Protein AF-A0A7S1ZS12-F1 (afdb_monomer_lite)

Organism: NCBI:txid49249

InterPro domains:
  IPR051276 Saccharopine dehydrogenase-like ox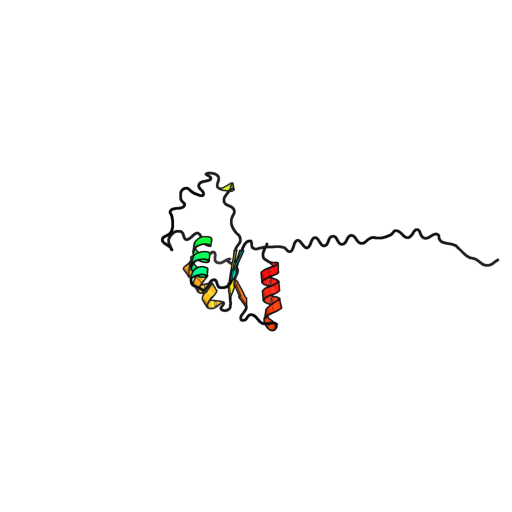idoreductase [PTHR12286] (23-123)

pLDDT: mean 75.05, std 21.0, range [37.19, 96.75]

Foldseek 3Di:
DDDDDDDPDPPPPCPDPPPCPPPLQQQFQEEAEPLLDPVNLVVLLVLQVVPPPDPDDDCVPVPPPVDPVPPPNGQYAYEEADPVSRVVSCVVSVHPPPHDYQHQNDDDPVSVVSVVVVVSNHD

Sequence (123 aa):
LKNTKNKHTRLKNMNSNNSNNNTQNREFDLIIWGATGFTGKLACAYLSNDRSKFYSYNLQNVCTSQNKKDRRTIKWAVAGRSKSKLSSLLSSVSAPSSTPIFVIPSIDDANKPLIDDMVSKTK

Secondary structure (DSSP, 8-state):
---------------------------BSEEEETTTSHHHHHHHHHHTT-TTSS----GGGTS--S-GGG-----EEEEES-HHHHHHHHHHTT--TT--EEE---SSTTTHHHHHHHHHTB-

Structure (mmCIF, N/CA/C/O backbone):
data_AF-A0A7S1ZS12-F1
#
_entry.id   AF-A0A7S1ZS12-F1
#
loop_
_atom_site.group_PDB
_atom_site.id
_atom_site.type_symbol
_atom_site.label_atom_id
_atom_site.label_alt_id
_atom_site.label_comp_id
_atom_site.label_asym_id
_atom_site.label_entity_id
_atom_site.label_seq_id
_atom_site.pdbx_PDB_ins_code
_atom_site.Cartn_x
_atom_site.Cartn_y
_atom_site.Cartn_z
_atom_site.occupancy
_atom_site.B_iso_or_equiv
_atom_site.auth_seq_id
_atom_site.auth_comp_id
_atom_site.auth_asym_id
_atom_site.auth_atom_id
_atom_site.pdbx_PDB_model_num
ATOM 1 N N . LEU A 1 1 ? -18.877 -79.089 -9.408 1.00 43.91 1 LEU A N 1
ATOM 2 C CA . LEU A 1 1 ? -19.539 -77.900 -8.829 1.00 43.91 1 LEU A CA 1
ATOM 3 C C . LEU A 1 1 ? -18.531 -76.756 -8.792 1.00 43.91 1 LEU A C 1
ATOM 5 O O . LEU A 1 1 ? -17.583 -76.827 -8.021 1.00 43.91 1 LEU A O 1
ATOM 9 N N . LYS A 1 2 ? -18.660 -75.769 -9.688 1.00 41.78 2 LYS A N 1
ATOM 10 C CA . LYS A 1 2 ? -17.768 -74.603 -9.751 1.00 41.78 2 LYS A CA 1
ATOM 11 C C . LYS A 1 2 ? -18.470 -73.379 -9.155 1.00 41.78 2 LYS A C 1
ATOM 13 O O . LYS A 1 2 ? -19.590 -73.044 -9.509 1.00 41.78 2 LYS A O 1
ATOM 18 N N . ASN A 1 3 ? -17.745 -72.795 -8.217 1.00 37.19 3 ASN A N 1
ATOM 19 C CA . ASN A 1 3 ? -17.878 -71.546 -7.482 1.00 37.19 3 ASN A CA 1
ATOM 20 C C . ASN A 1 3 ? -18.241 -70.321 -8.355 1.00 37.19 3 ASN A C 1
ATOM 22 O O . ASN A 1 3 ? -17.492 -70.032 -9.281 1.00 37.19 3 ASN A O 1
ATOM 26 N N . THR A 1 4 ? -19.269 -69.540 -7.992 1.00 47.47 4 THR A N 1
ATOM 27 C CA . THR A 1 4 ? -19.357 -68.098 -8.326 1.00 47.47 4 THR A CA 1
ATOM 28 C C . THR A 1 4 ? -20.159 -67.334 -7.267 1.00 47.47 4 THR A C 1
ATOM 30 O O . THR A 1 4 ? -21.382 -67.427 -7.185 1.00 47.47 4 THR A O 1
ATOM 33 N N . LYS A 1 5 ? -19.438 -66.561 -6.450 1.00 46.97 5 LYS A N 1
ATOM 34 C CA . LYS A 1 5 ? -19.953 -65.596 -5.471 1.00 46.97 5 LYS A CA 1
ATOM 35 C C . LYS A 1 5 ? -20.378 -64.316 -6.201 1.00 46.97 5 LYS A C 1
ATOM 37 O O . LYS A 1 5 ? -19.507 -63.538 -6.584 1.00 46.97 5 LYS A O 1
ATOM 42 N N . ASN A 1 6 ? -21.676 -64.052 -6.339 1.00 45.22 6 ASN A N 1
ATOM 43 C CA . ASN A 1 6 ? -22.157 -62.749 -6.806 1.00 45.22 6 ASN A CA 1
ATOM 44 C C . ASN A 1 6 ? -22.281 -61.785 -5.621 1.00 45.22 6 ASN A C 1
ATOM 46 O O . ASN A 1 6 ? -23.256 -61.776 -4.874 1.00 45.22 6 ASN A O 1
ATOM 50 N N . LYS A 1 7 ? -21.224 -60.987 -5.440 1.00 47.00 7 LYS A N 1
ATOM 51 C CA . LYS A 1 7 ? -21.189 -59.826 -4.550 1.00 47.00 7 LYS A CA 1
ATOM 52 C C . LYS A 1 7 ? -22.073 -58.733 -5.157 1.00 47.00 7 LYS A C 1
ATOM 54 O O . LYS A 1 7 ? -21.665 -58.078 -6.110 1.00 47.00 7 LYS A O 1
ATOM 59 N N . HIS A 1 8 ? -23.254 -58.501 -4.593 1.00 43.91 8 HIS A N 1
ATOM 60 C CA . HIS A 1 8 ? -24.017 -57.282 -4.863 1.00 43.91 8 HIS A CA 1
ATOM 61 C C . HIS A 1 8 ? -23.333 -56.100 -4.162 1.00 43.91 8 HIS A C 1
ATOM 63 O O . HIS A 1 8 ? -23.637 -55.746 -3.025 1.00 43.91 8 HIS A O 1
ATOM 69 N N . THR A 1 9 ? -22.349 -55.504 -4.832 1.00 49.41 9 THR A N 1
ATOM 70 C CA . THR A 1 9 ? -21.740 -54.236 -4.431 1.00 49.41 9 THR A CA 1
ATOM 71 C C . THR A 1 9 ? -22.731 -53.102 -4.668 1.00 49.41 9 THR A C 1
ATOM 73 O O . THR A 1 9 ? -22.950 -52.672 -5.798 1.00 49.41 9 THR A O 1
ATOM 76 N N . ARG A 1 10 ? -23.325 -52.602 -3.581 1.00 39.19 10 ARG A N 1
ATOM 77 C CA . ARG A 1 10 ? -24.020 -51.312 -3.533 1.00 39.19 10 ARG A CA 1
ATOM 78 C C . ARG A 1 10 ? -22.994 -50.219 -3.833 1.00 39.19 10 ARG A C 1
ATOM 80 O O . ARG A 1 10 ? -22.221 -49.847 -2.952 1.00 39.19 10 ARG A O 1
ATOM 87 N N . LEU A 1 11 ? -22.970 -49.733 -5.072 1.00 45.34 11 LEU A N 1
ATOM 88 C CA . LEU A 1 11 ? -22.228 -48.533 -5.451 1.00 45.34 11 LEU A CA 1
ATOM 89 C C . LEU A 1 11 ? -22.804 -47.365 -4.639 1.00 45.34 11 LEU A C 1
ATOM 91 O O . LEU A 1 11 ? -23.859 -46.819 -4.954 1.00 45.34 11 LEU A O 1
ATOM 95 N N . LYS A 1 12 ? -22.142 -47.023 -3.529 1.00 53.66 12 LYS A N 1
ATOM 96 C CA . LYS A 1 12 ? -22.333 -45.725 -2.887 1.00 53.66 12 LYS A CA 1
ATOM 97 C C . LYS A 1 12 ? -21.785 -44.703 -3.872 1.00 53.66 12 LYS A C 1
ATOM 99 O O . LYS A 1 12 ? -20.575 -44.620 -4.057 1.00 53.66 12 LYS A O 1
ATOM 104 N N . ASN A 1 13 ? -22.690 -43.970 -4.510 1.00 44.53 13 ASN A N 1
ATOM 105 C CA . ASN A 1 13 ? -22.374 -42.779 -5.278 1.00 44.53 13 ASN A CA 1
ATOM 106 C C . ASN A 1 13 ? -21.712 -41.778 -4.312 1.00 44.53 13 ASN A C 1
ATOM 108 O O . ASN A 1 13 ? -22.390 -41.062 -3.577 1.00 44.53 13 ASN A O 1
ATOM 112 N N . MET A 1 14 ? -20.380 -41.804 -4.234 1.00 46.19 14 MET A N 1
ATOM 113 C CA . MET A 1 14 ? -19.583 -40.772 -3.581 1.00 46.19 14 MET A CA 1
ATOM 114 C C . MET A 1 14 ? -19.574 -39.570 -4.519 1.00 46.19 14 MET A C 1
ATOM 116 O O . MET A 1 14 ? -18.625 -39.362 -5.271 1.00 46.19 14 MET A O 1
ATOM 120 N N . ASN A 1 15 ? -20.6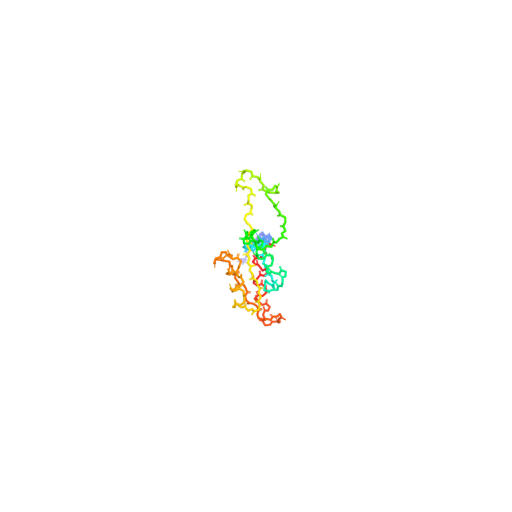57 -38.793 -4.505 1.00 50.19 15 ASN A N 1
ATOM 121 C CA . ASN A 1 15 ? -20.585 -37.448 -5.047 1.00 50.19 15 ASN A CA 1
ATOM 122 C C . ASN A 1 15 ? -19.675 -36.648 -4.120 1.00 50.19 15 ASN A C 1
ATOM 124 O O . ASN A 1 15 ? -19.990 -36.406 -2.956 1.00 50.19 15 ASN A O 1
ATOM 128 N N . SER A 1 16 ? -18.499 -36.355 -4.665 1.00 51.53 16 SER A N 1
ATOM 129 C CA . SER A 1 16 ? -17.413 -35.598 -4.073 1.00 51.53 16 SER A CA 1
ATOM 130 C C . SER A 1 16 ? -17.940 -34.332 -3.402 1.00 51.53 16 SER A C 1
ATOM 132 O O . SER A 1 16 ? -18.443 -33.423 -4.064 1.00 51.53 16 SER A O 1
ATOM 134 N N . ASN A 1 17 ? -17.801 -34.273 -2.077 1.00 46.12 17 ASN A N 1
ATOM 135 C CA . ASN A 1 17 ? -17.839 -33.026 -1.330 1.00 46.12 17 ASN A CA 1
ATOM 136 C C . ASN A 1 17 ? -16.617 -32.205 -1.747 1.00 46.12 17 ASN A C 1
ATOM 138 O O . ASN A 1 17 ? -15.609 -32.191 -1.048 1.00 46.12 17 ASN A O 1
ATOM 142 N N . ASN A 1 18 ? -16.692 -31.520 -2.885 1.00 53.72 18 ASN A N 1
ATOM 143 C CA . ASN A 1 18 ? -15.716 -30.494 -3.211 1.00 53.72 18 ASN A CA 1
ATOM 144 C C . ASN A 1 18 ? -16.160 -29.187 -2.550 1.00 53.72 18 ASN A C 1
ATOM 146 O O . ASN A 1 18 ? -16.526 -28.215 -3.209 1.00 53.72 18 ASN A O 1
ATOM 150 N N . SER A 1 19 ? -16.167 -29.177 -1.214 1.00 46.25 19 SER A N 1
ATOM 151 C CA . SER A 1 19 ? -16.181 -27.932 -0.458 1.00 46.25 19 SER A CA 1
ATOM 152 C C . SER A 1 19 ? -14.793 -27.310 -0.578 1.00 46.25 19 SER A C 1
ATOM 154 O O . SER A 1 19 ? -13.997 -27.336 0.361 1.00 46.25 19 SER A O 1
ATOM 156 N N . ASN A 1 20 ? -14.496 -26.741 -1.745 1.00 48.84 20 ASN A N 1
ATOM 157 C CA . ASN A 1 20 ? -13.431 -25.760 -1.872 1.00 48.84 20 ASN A CA 1
ATOM 158 C C . ASN A 1 20 ? -13.909 -24.489 -1.169 1.00 48.84 20 ASN A C 1
ATOM 160 O O . ASN A 1 20 ? -14.213 -23.480 -1.802 1.00 48.84 20 ASN A O 1
ATOM 164 N N . ASN A 1 21 ? -13.969 -24.539 0.163 1.00 49.19 21 ASN A N 1
ATOM 165 C CA . ASN A 1 21 ? -13.935 -23.353 0.998 1.00 49.19 21 ASN A CA 1
ATOM 166 C C . ASN A 1 21 ? -12.519 -22.795 0.877 1.00 49.19 21 ASN A C 1
ATOM 168 O O . ASN A 1 21 ? -11.700 -22.886 1.784 1.00 49.19 21 ASN A O 1
ATOM 172 N N . ASN A 1 22 ? -12.236 -22.241 -0.299 1.00 52.44 22 ASN A N 1
ATOM 173 C CA . ASN A 1 22 ? -11.072 -21.438 -0.594 1.00 52.44 22 ASN A CA 1
ATOM 174 C C . ASN A 1 22 ? -11.302 -20.082 0.082 1.00 52.44 22 ASN A C 1
ATOM 176 O O . ASN A 1 22 ? -11.349 -19.033 -0.557 1.00 52.44 22 ASN A O 1
ATOM 180 N N . THR A 1 23 ? -11.514 -20.091 1.400 1.00 48.81 23 THR A N 1
ATOM 181 C CA . THR A 1 23 ? -11.288 -18.916 2.227 1.00 48.81 23 THR A CA 1
ATOM 182 C C . THR A 1 23 ? -9.782 -18.735 2.243 1.00 48.81 23 THR A C 1
ATOM 184 O O . THR A 1 23 ? -9.110 -19.085 3.210 1.00 48.81 23 THR A O 1
ATOM 187 N N . GLN A 1 24 ? -9.256 -18.258 1.111 1.00 60.47 24 GLN A N 1
ATOM 188 C CA . GLN A 1 24 ? -7.921 -17.701 1.022 1.00 60.47 24 GLN A CA 1
ATOM 189 C C . GLN A 1 24 ? -7.785 -16.789 2.234 1.00 60.47 24 GLN A C 1
ATOM 191 O O . GLN A 1 24 ? -8.713 -16.045 2.553 1.00 60.47 24 GLN A O 1
ATOM 196 N N . ASN A 1 25 ? -6.718 -16.945 3.002 1.00 68.44 25 ASN A N 1
ATOM 197 C CA . ASN A 1 25 ? -6.522 -16.180 4.221 1.00 68.44 25 ASN A CA 1
ATOM 198 C C . ASN A 1 25 ? -6.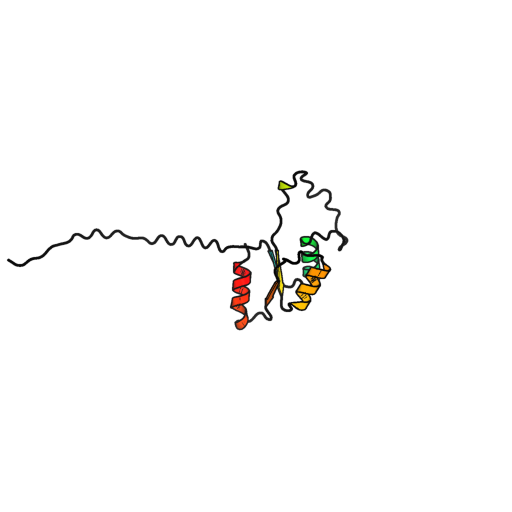256 -14.719 3.831 1.00 68.44 25 ASN A C 1
ATOM 200 O O . ASN A 1 25 ? -5.113 -14.320 3.627 1.00 68.44 25 ASN A O 1
ATOM 204 N N . ARG A 1 26 ? -7.329 -13.947 3.629 1.00 79.25 26 ARG A N 1
ATOM 205 C CA . ARG A 1 26 ? -7.262 -12.582 3.100 1.00 79.25 26 ARG A CA 1
ATOM 206 C C . ARG A 1 26 ? -6.870 -11.645 4.233 1.00 79.25 26 ARG A C 1
ATOM 208 O O . ARG A 1 26 ? -7.705 -11.184 5.016 1.00 79.25 26 ARG A O 1
ATOM 215 N N . GLU A 1 27 ? -5.560 -11.484 4.362 1.00 87.69 27 GLU A N 1
ATOM 216 C CA . GLU A 1 27 ? -4.869 -10.799 5.449 1.00 87.69 27 GLU A CA 1
ATOM 217 C C . GLU A 1 27 ? -5.104 -9.285 5.432 1.00 87.69 27 GLU A C 1
ATOM 219 O O . GLU A 1 27 ? -5.270 -8.678 6.496 1.00 87.69 27 GLU A O 1
ATOM 224 N N . PHE A 1 28 ? -5.166 -8.691 4.238 1.00 91.69 28 PHE A N 1
ATOM 225 C CA . PHE A 1 28 ? -5.300 -7.251 4.045 1.00 91.69 28 PHE A CA 1
ATOM 226 C C . PHE A 1 28 ? -6.697 -6.877 3.557 1.00 91.69 28 PHE A C 1
ATOM 228 O O . PHE A 1 28 ? -7.271 -7.512 2.671 1.00 91.69 28 PHE A O 1
ATOM 235 N N . ASP A 1 29 ? -7.223 -5.793 4.117 1.00 89.94 29 ASP A N 1
ATOM 236 C CA . ASP A 1 29 ? -8.427 -5.138 3.613 1.00 89.94 29 ASP A CA 1
ATOM 237 C C . ASP A 1 29 ? -8.090 -4.235 2.411 1.00 89.94 29 ASP A C 1
ATOM 239 O O . ASP A 1 29 ? -8.941 -3.998 1.559 1.00 89.94 29 ASP A O 1
ATOM 243 N N . LEU A 1 30 ? -6.852 -3.723 2.336 1.00 91.81 30 LEU A N 1
ATOM 244 C CA . LEU A 1 30 ? -6.398 -2.835 1.265 1.00 91.81 30 LEU A CA 1
ATOM 245 C C . LEU A 1 30 ? -4.898 -2.995 0.982 1.00 91.81 30 LEU A C 1
ATOM 247 O O . LEU A 1 30 ? -4.078 -2.960 1.896 1.00 91.81 30 LEU A O 1
ATOM 251 N N . ILE A 1 31 ? -4.519 -3.062 -0.294 1.00 95.38 31 ILE A N 1
ATOM 252 C CA . ILE A 1 31 ? -3.126 -2.895 -0.727 1.00 95.38 31 ILE A CA 1
ATOM 253 C C . ILE A 1 31 ? -3.048 -1.680 -1.651 1.00 95.38 31 ILE A C 1
ATOM 255 O O . ILE A 1 31 ? -3.730 -1.623 -2.672 1.00 95.38 31 ILE A O 1
ATOM 259 N N . ILE A 1 32 ? -2.212 -0.698 -1.306 1.00 95.38 32 ILE A N 1
ATOM 260 C CA . ILE A 1 32 ? -2.018 0.503 -2.126 1.00 95.38 32 ILE A CA 1
ATOM 261 C C . ILE A 1 32 ? -0.923 0.237 -3.154 1.00 95.38 32 ILE A C 1
ATOM 263 O O . ILE A 1 32 ? 0.271 0.342 -2.857 1.00 95.38 32 ILE A O 1
ATOM 267 N N . TRP A 1 33 ? -1.328 -0.052 -4.388 1.00 94.94 33 TRP A N 1
ATOM 268 C CA . TRP A 1 33 ? -0.419 -0.042 -5.528 1.00 94.94 33 TRP A CA 1
ATOM 269 C C . TRP A 1 33 ? -0.059 1.391 -5.931 1.00 94.94 33 TRP A C 1
ATOM 271 O O . TRP A 1 33 ? -0.917 2.270 -5.993 1.00 94.94 33 TRP A O 1
ATOM 281 N N . GLY A 1 34 ? 1.219 1.645 -6.221 1.00 94.31 34 GLY A N 1
ATOM 282 C CA . GLY A 1 34 ? 1.666 2.982 -6.620 1.00 94.31 34 GLY A CA 1
ATOM 283 C C . GLY A 1 34 ? 1.720 3.974 -5.456 1.00 94.31 34 GLY A C 1
ATOM 284 O O . GLY A 1 34 ? 1.626 5.182 -5.670 1.00 94.31 34 GLY A O 1
ATOM 285 N N . ALA A 1 35 ? 1.930 3.479 -4.230 1.00 94.50 35 ALA A N 1
ATOM 286 C CA . A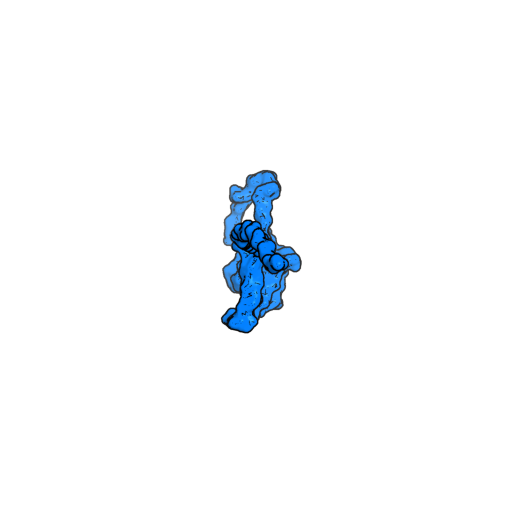LA A 1 35 ? 1.990 4.281 -3.006 1.00 94.50 35 ALA A CA 1
ATOM 287 C C . ALA A 1 35 ? 2.968 5.472 -3.091 1.00 94.50 35 ALA A C 1
ATOM 289 O O . ALA A 1 35 ? 2.753 6.509 -2.478 1.00 94.50 35 ALA A O 1
ATOM 290 N N . THR A 1 36 ? 4.029 5.371 -3.896 1.00 94.81 36 THR A N 1
ATOM 291 C CA . THR A 1 36 ? 5.022 6.443 -4.070 1.00 94.81 36 THR A CA 1
ATOM 292 C C . THR A 1 36 ? 4.579 7.577 -5.003 1.00 94.81 36 THR A C 1
ATOM 294 O O . THR A 1 36 ? 5.307 8.562 -5.125 1.00 94.81 36 THR A O 1
ATOM 297 N N . GLY A 1 37 ? 3.448 7.442 -5.704 1.00 92.88 37 GLY A N 1
ATOM 298 C CA . GLY A 1 37 ? 2.858 8.498 -6.535 1.00 92.88 37 GLY A CA 1
ATOM 299 C C . GLY A 1 37 ? 2.146 9.561 -5.695 1.00 92.88 37 GLY A C 1
ATOM 300 O O . GLY A 1 37 ? 1.912 9.353 -4.511 1.00 92.88 37 GLY A O 1
ATOM 301 N N . PHE A 1 38 ? 1.779 10.696 -6.293 1.00 90.44 38 PHE A N 1
ATOM 302 C CA . PHE A 1 38 ? 1.178 11.827 -5.568 1.00 90.44 38 PHE A CA 1
ATOM 303 C C . PHE A 1 38 ? -0.030 11.410 -4.706 1.00 90.44 38 PHE A C 1
ATOM 305 O O . PHE A 1 38 ? -0.001 11.559 -3.486 1.00 90.44 38 PHE A O 1
ATOM 312 N N . THR A 1 39 ? -1.033 10.777 -5.318 1.00 92.69 39 THR A N 1
ATOM 313 C CA . THR A 1 39 ? -2.241 10.301 -4.623 1.00 92.69 39 THR A CA 1
ATOM 314 C C . THR A 1 39 ? -1.956 9.153 -3.654 1.00 92.69 39 THR A C 1
ATOM 316 O O . THR A 1 39 ? -2.538 9.094 -2.574 1.00 92.69 39 THR A O 1
ATOM 319 N N . GLY A 1 40 ? -1.028 8.256 -4.000 1.00 93.31 40 GLY A N 1
ATOM 320 C CA . GLY A 1 40 ? -0.650 7.130 -3.144 1.00 93.31 40 GLY A CA 1
ATOM 321 C C . GLY A 1 40 ? -0.068 7.588 -1.806 1.00 93.31 40 GLY A C 1
ATOM 322 O O . GLY A 1 40 ? -0.433 7.052 -0.762 1.00 93.31 40 GLY A O 1
ATOM 323 N N . LYS A 1 41 ? 0.761 8.641 -1.818 1.00 91.62 41 LYS A N 1
ATOM 324 C CA . LYS A 1 41 ? 1.327 9.213 -0.590 1.00 91.62 41 LYS A CA 1
ATOM 325 C C . LYS A 1 41 ? 0.240 9.777 0.325 1.00 91.62 41 LYS A C 1
ATOM 327 O O . LYS A 1 41 ? 0.308 9.562 1.533 1.00 91.62 41 LYS A O 1
ATOM 332 N N . LEU A 1 42 ? -0.767 10.445 -0.249 1.00 89.06 42 LEU A N 1
ATOM 333 C CA . LEU A 1 42 ? -1.926 10.965 0.487 1.00 89.06 42 LEU A CA 1
ATOM 334 C C . LEU A 1 42 ? -2.729 9.833 1.132 1.00 89.06 42 LEU A C 1
ATOM 336 O O . LEU A 1 42 ? -3.046 9.901 2.318 1.00 89.06 42 LEU A O 1
ATOM 340 N N . ALA A 1 43 ? -3.004 8.769 0.373 1.00 90.38 43 ALA A N 1
ATOM 341 C CA . ALA A 1 43 ? -3.713 7.599 0.881 1.00 90.38 43 ALA A CA 1
ATOM 342 C C . ALA A 1 43 ? -2.957 6.940 2.049 1.00 90.38 43 ALA A C 1
ATOM 344 O O . ALA A 1 43 ? -3.549 6.680 3.096 1.00 90.38 43 ALA A O 1
ATOM 345 N N . CYS A 1 44 ? -1.639 6.743 1.920 1.00 91.00 44 CYS A N 1
ATOM 346 C CA . CYS A 1 44 ? -0.805 6.200 2.997 1.00 91.00 44 CYS A CA 1
ATOM 347 C C . CYS A 1 44 ? -0.785 7.100 4.242 1.00 91.00 44 CYS A C 1
ATOM 349 O O . CYS A 1 44 ? -0.854 6.591 5.361 1.00 91.00 44 CYS A O 1
ATOM 351 N N . ALA A 1 45 ? -0.707 8.424 4.069 1.00 86.31 45 ALA A N 1
ATOM 352 C CA . ALA A 1 45 ? -0.746 9.373 5.182 1.00 86.31 45 ALA A CA 1
ATOM 353 C C . ALA A 1 45 ? -2.081 9.307 5.938 1.00 86.31 45 ALA A C 1
ATOM 355 O O . ALA A 1 45 ? -2.098 9.269 7.169 1.00 86.31 45 ALA A O 1
ATOM 356 N N . TYR A 1 46 ? -3.189 9.201 5.201 1.00 84.56 46 TYR A N 1
ATOM 357 C CA . TYR A 1 46 ? -4.519 9.061 5.784 1.00 84.56 46 TYR A CA 1
ATOM 358 C C . TYR A 1 46 ? -4.665 7.758 6.585 1.00 84.56 46 TYR A C 1
ATOM 360 O O . TYR A 1 46 ? -5.127 7.780 7.726 1.00 84.56 46 TYR A O 1
ATOM 368 N N . LEU A 1 47 ? -4.211 6.626 6.033 1.00 84.12 47 LEU A N 1
ATOM 369 C CA . LEU A 1 47 ? -4.259 5.324 6.716 1.00 84.12 47 LEU A CA 1
ATOM 370 C C . LEU A 1 47 ? -3.315 5.229 7.918 1.00 84.12 47 LEU A C 1
ATOM 372 O O . LEU A 1 47 ? -3.628 4.542 8.888 1.00 84.12 47 LEU A O 1
ATOM 376 N N . SER A 1 48 ? -2.195 5.952 7.889 1.00 83.44 48 SER A N 1
ATOM 377 C CA . SER A 1 48 ? -1.268 6.058 9.027 1.00 83.44 48 SER A CA 1
ATOM 378 C C . SER A 1 48 ? -1.822 6.944 10.151 1.00 83.44 48 SER A C 1
ATOM 380 O O . SER A 1 48 ? -1.172 7.118 11.178 1.00 83.44 48 SER A O 1
ATOM 382 N N . ASN A 1 49 ? -3.039 7.484 9.977 1.00 69.31 49 ASN A N 1
ATOM 383 C CA . ASN A 1 49 ? -3.709 8.399 10.896 1.00 69.31 49 ASN A CA 1
ATOM 384 C C . ASN A 1 49 ? -2.848 9.637 11.214 1.00 69.31 49 ASN A C 1
ATOM 386 O O . ASN A 1 49 ? -2.987 10.247 12.277 1.00 69.31 49 ASN A O 1
ATOM 390 N N . ASP A 1 50 ? -1.987 10.032 10.269 1.00 60.28 50 ASP A N 1
ATOM 391 C CA . ASP A 1 50 ? -1.220 11.267 10.338 1.00 60.28 50 ASP A CA 1
ATOM 392 C C . ASP A 1 50 ? -2.102 12.428 9.869 1.00 60.28 50 ASP A C 1
ATOM 394 O O . ASP A 1 50 ? -2.017 12.941 8.751 1.00 60.28 50 ASP A O 1
ATOM 398 N N . ARG A 1 51 ? -3.009 12.817 10.769 1.00 55.84 51 ARG A N 1
ATOM 399 C CA . ARG A 1 51 ? -4.004 13.883 10.580 1.00 55.84 51 ARG A CA 1
ATOM 400 C C . ARG A 1 51 ? -3.368 15.271 10.407 1.00 55.84 51 ARG A C 1
ATOM 402 O O . ARG A 1 51 ? -4.097 16.232 10.193 1.00 55.84 51 ARG A O 1
ATOM 409 N N . SER A 1 52 ? -2.040 15.384 10.525 1.00 53.62 52 SER A N 1
ATOM 410 C CA . SER A 1 52 ? -1.295 16.645 10.478 1.00 53.62 52 SER A CA 1
ATOM 411 C C . SER A 1 52 ? -0.749 17.002 9.091 1.00 53.62 52 SER A C 1
ATOM 413 O O . SER A 1 52 ? -0.363 18.148 8.872 1.00 53.62 52 SER A O 1
ATOM 415 N N . LYS A 1 53 ? -0.712 16.054 8.139 1.00 51.31 53 LYS A N 1
ATOM 416 C CA . LYS A 1 53 ? 0.076 16.231 6.904 1.00 51.31 53 LYS A CA 1
ATOM 417 C C . LYS A 1 53 ? -0.645 16.835 5.706 1.00 51.31 53 LYS A C 1
ATOM 419 O O . LYS A 1 53 ? 0.038 17.282 4.791 1.00 51.31 53 LYS A O 1
ATOM 424 N N . PHE A 1 54 ? -1.976 16.918 5.701 1.00 49.81 54 PHE A N 1
ATOM 425 C CA . PHE A 1 54 ? -2.707 17.528 4.587 1.00 49.81 54 PHE A CA 1
ATOM 426 C C . PHE A 1 54 ? -3.923 18.315 5.082 1.00 49.81 54 PHE A C 1
ATOM 428 O O . PHE A 1 54 ? -4.739 17.799 5.842 1.00 49.81 54 PHE A O 1
ATOM 435 N N . TYR A 1 55 ? -4.028 19.573 4.640 1.00 51.78 55 TYR A N 1
ATOM 436 C CA . TYR A 1 55 ? -5.182 20.454 4.829 1.00 51.78 55 TYR A CA 1
ATOM 437 C C . TYR A 1 55 ? -6.438 19.809 4.224 1.00 51.78 55 TYR A C 1
ATOM 439 O O . TYR A 1 55 ? -6.766 20.054 3.068 1.00 51.78 55 TYR A O 1
ATOM 447 N N . SER A 1 56 ? -7.145 18.961 4.966 1.00 44.22 56 SER A N 1
ATOM 448 C CA . SER A 1 56 ? -8.505 18.579 4.594 1.00 44.22 56 SER A CA 1
ATOM 449 C C . SER A 1 56 ? -9.277 18.026 5.784 1.00 44.22 56 SER A C 1
ATOM 451 O O . SER A 1 56 ? -9.011 16.929 6.265 1.00 44.22 56 SER A O 1
ATOM 453 N N . TYR A 1 57 ? -10.259 18.828 6.193 1.00 47.47 57 TYR A N 1
ATOM 454 C CA . TYR A 1 57 ? -11.374 18.553 7.092 1.00 47.47 57 TYR A CA 1
ATOM 455 C C . TYR A 1 57 ? -11.056 17.999 8.484 1.00 47.47 57 TYR A C 1
ATOM 457 O O . TYR A 1 57 ? -10.648 16.857 8.693 1.00 47.47 57 TYR A O 1
ATOM 465 N N . ASN A 1 58 ? -11.401 18.817 9.477 1.00 45.16 58 ASN A N 1
ATOM 466 C CA . ASN A 1 58 ? -11.544 18.387 10.851 1.00 45.16 58 ASN A CA 1
ATOM 467 C C . ASN A 1 58 ? -12.655 17.320 10.961 1.00 45.16 58 ASN A C 1
ATOM 469 O O . ASN A 1 58 ? -13.829 17.630 11.138 1.00 45.16 58 ASN A O 1
ATOM 473 N N . LEU A 1 59 ? -12.278 16.044 10.870 1.00 52.25 59 LEU A N 1
ATOM 474 C CA . LEU A 1 59 ? -13.167 14.902 11.104 1.00 52.25 59 LEU A CA 1
ATOM 475 C C . LEU A 1 59 ? -13.422 14.637 12.600 1.00 52.25 59 LEU A C 1
ATOM 477 O O . LEU A 1 59 ? -13.857 13.538 12.944 1.00 52.25 59 LEU A O 1
ATOM 481 N N . GLN A 1 60 ? -13.165 15.588 13.513 1.00 49.84 60 GLN A N 1
ATOM 482 C CA . GLN A 1 60 ? -13.465 15.405 14.944 1.00 49.84 60 GLN A CA 1
ATOM 483 C C . GLN A 1 60 ? -14.943 15.104 15.216 1.00 49.84 60 GLN A C 1
ATOM 485 O O . GLN A 1 60 ? -15.238 14.611 16.293 1.00 49.84 60 GLN A O 1
ATOM 490 N N . ASN A 1 61 ? -15.840 15.271 14.236 1.00 47.28 61 ASN A N 1
ATOM 491 C CA . ASN A 1 61 ? -17.270 14.992 14.390 1.00 47.28 61 ASN A CA 1
ATOM 492 C C . ASN A 1 61 ? -17.808 13.826 13.537 1.00 47.28 61 ASN A C 1
ATOM 494 O O . ASN A 1 61 ? -19.007 13.578 13.568 1.00 47.28 61 ASN A O 1
ATOM 498 N N . VAL A 1 62 ? -16.976 13.098 12.777 1.00 50.97 62 VAL A N 1
ATOM 499 C CA . VAL A 1 62 ? -17.472 12.043 11.851 1.00 50.97 62 VAL A CA 1
ATOM 500 C C . VAL A 1 62 ? -17.146 10.622 12.328 1.00 50.97 62 VAL A C 1
ATOM 502 O O . VAL A 1 62 ? -17.652 9.637 11.800 1.00 50.97 62 VAL A O 1
ATOM 505 N N . CYS A 1 63 ? -16.355 10.480 13.390 1.00 48.53 63 CYS A N 1
ATOM 506 C CA . CYS A 1 63 ? -16.082 9.172 13.991 1.00 48.53 63 CYS A CA 1
ATOM 507 C C . CYS A 1 63 ? -15.867 9.255 15.509 1.00 48.53 63 CYS A C 1
ATOM 509 O O . CYS A 1 63 ? -15.045 8.539 16.080 1.00 48.53 63 CYS A O 1
ATOM 511 N N . THR A 1 64 ? -16.637 10.109 16.183 1.00 48.19 64 THR A N 1
ATOM 512 C CA . THR A 1 64 ? -16.785 10.114 17.644 1.00 48.19 64 THR A CA 1
ATOM 513 C C . THR A 1 64 ? -17.852 9.115 18.085 1.00 48.19 64 THR A C 1
ATOM 515 O O . THR A 1 64 ? -18.747 9.439 18.858 1.00 48.19 64 THR A O 1
ATOM 518 N N . SER A 1 65 ? -17.736 7.849 17.660 1.00 46.25 65 SER A N 1
ATOM 519 C CA . SER A 1 65 ? -18.271 6.805 18.536 1.00 46.25 65 SER A CA 1
ATOM 520 C C . SER A 1 65 ? -17.414 6.868 19.801 1.00 46.25 65 SER A C 1
ATOM 522 O O . SER A 1 65 ? -16.212 6.589 19.764 1.00 46.25 65 SER A O 1
ATOM 524 N N . GLN A 1 66 ? -18.002 7.312 20.916 1.00 53.31 66 GLN A N 1
ATOM 525 C CA . GLN A 1 66 ? -17.333 7.332 22.223 1.00 53.31 66 GLN A CA 1
ATOM 526 C C . GLN A 1 66 ? -16.880 5.923 22.645 1.00 53.31 66 GLN A C 1
ATOM 528 O O . GLN A 1 66 ? -15.989 5.768 23.481 1.00 53.31 66 GLN A O 1
ATOM 533 N N . ASN A 1 67 ? -17.416 4.885 21.995 1.00 49.97 67 ASN A N 1
ATOM 534 C CA . ASN A 1 67 ? -16.924 3.528 22.094 1.00 49.97 67 ASN A CA 1
ATOM 535 C C . ASN A 1 67 ? -15.704 3.307 21.189 1.00 49.97 67 ASN A C 1
ATOM 537 O O . ASN A 1 67 ? -15.799 3.099 19.980 1.00 49.97 67 ASN A O 1
ATOM 541 N N . LYS A 1 68 ? -14.528 3.210 21.823 1.00 52.22 68 LYS A N 1
ATOM 542 C CA . LYS A 1 68 ? -13.264 2.719 21.232 1.00 52.22 68 LYS A CA 1
ATOM 543 C C . LYS A 1 68 ? -13.419 1.378 20.481 1.00 52.22 68 LYS A C 1
ATOM 545 O O . LYS A 1 68 ? -12.570 1.057 19.656 1.00 52.22 68 LYS A O 1
ATOM 550 N N . LYS A 1 69 ? -14.499 0.633 20.751 1.00 46.50 69 LYS A N 1
ATOM 551 C CA . LYS A 1 69 ? -14.851 -0.676 20.185 1.00 46.50 69 LYS A CA 1
ATOM 552 C C . LYS A 1 69 ? -15.279 -0.640 18.705 1.00 46.50 69 LYS A C 1
ATOM 554 O O . LYS A 1 69 ? -15.104 -1.647 18.031 1.00 46.50 69 LYS A O 1
ATOM 559 N N . ASP A 1 70 ? -15.742 0.503 18.185 1.00 51.53 70 ASP A N 1
ATOM 560 C CA . ASP A 1 70 ? -16.247 0.611 16.797 1.00 51.53 70 ASP A CA 1
ATOM 561 C C . ASP A 1 70 ? -15.206 1.111 15.786 1.00 51.53 70 ASP A C 1
ATOM 563 O O . ASP A 1 70 ? -15.463 1.168 14.579 1.00 51.53 70 ASP A O 1
ATOM 567 N N . ARG A 1 71 ? -14.002 1.472 16.248 1.00 58.50 71 ARG A N 1
ATOM 568 C CA . ARG A 1 71 ? -12.899 1.827 15.351 1.00 58.50 71 ARG A CA 1
ATOM 569 C C . ARG A 1 71 ? -12.370 0.558 14.690 1.00 58.50 71 ARG A C 1
ATOM 571 O O . ARG A 1 71 ? -11.453 -0.078 15.201 1.00 58.50 71 ARG A O 1
ATOM 578 N N . ARG A 1 72 ? -12.955 0.188 13.548 1.00 62.97 72 ARG A N 1
ATOM 579 C CA . ARG A 1 72 ? -12.414 -0.872 12.688 1.00 62.97 72 ARG A CA 1
ATOM 580 C C . ARG A 1 72 ? -11.023 -0.456 12.212 1.00 62.97 72 ARG A C 1
ATOM 582 O O . ARG A 1 72 ? -10.888 0.473 11.420 1.00 62.97 72 ARG A O 1
ATOM 589 N N . THR A 1 73 ? -9.998 -1.138 12.709 1.00 74.00 73 THR A N 1
ATOM 590 C CA . THR A 1 73 ? -8.628 -0.997 12.211 1.00 74.00 73 THR A CA 1
ATOM 591 C C . THR A 1 73 ? -8.551 -1.629 10.827 1.00 74.00 73 THR A C 1
ATOM 593 O O . THR A 1 73 ? -8.705 -2.841 10.702 1.00 74.00 73 THR A O 1
ATOM 596 N N . ILE A 1 74 ? -8.329 -0.811 9.799 1.00 84.44 74 ILE A N 1
ATOM 597 C CA . ILE A 1 74 ? -8.090 -1.288 8.434 1.00 84.44 74 ILE A CA 1
ATOM 598 C C . ILE A 1 74 ? -6.700 -1.922 8.384 1.00 84.44 74 ILE A C 1
ATOM 600 O O . ILE A 1 74 ? -5.711 -1.261 8.706 1.00 84.44 74 ILE A O 1
ATOM 604 N N . LYS A 1 75 ? -6.612 -3.195 7.989 1.00 88.75 75 LYS A N 1
ATOM 605 C CA . LYS A 1 75 ? -5.331 -3.859 7.723 1.00 88.75 75 LYS A CA 1
ATOM 606 C C . LYS A 1 75 ? -4.891 -3.506 6.312 1.00 88.75 75 LYS A C 1
ATOM 608 O O . LYS A 1 75 ? -5.583 -3.846 5.353 1.00 88.75 75 LYS A O 1
ATOM 613 N N . TRP A 1 76 ? -3.756 -2.831 6.177 1.00 93.06 76 TRP A N 1
ATOM 614 C CA . TRP A 1 76 ? -3.285 -2.354 4.882 1.00 93.06 76 TRP A CA 1
ATOM 615 C C . TRP A 1 76 ? -1.805 -2.640 4.647 1.00 93.06 76 TRP A C 1
ATOM 617 O O . TRP A 1 76 ? -1.037 -2.831 5.590 1.00 93.06 76 TRP A O 1
ATOM 627 N N . ALA A 1 77 ? -1.422 -2.662 3.374 1.00 95.94 77 ALA A N 1
ATOM 628 C CA . ALA A 1 77 ? -0.041 -2.781 2.922 1.00 95.94 77 ALA A CA 1
ATOM 629 C C . ALA A 1 77 ? 0.212 -1.881 1.701 1.00 95.9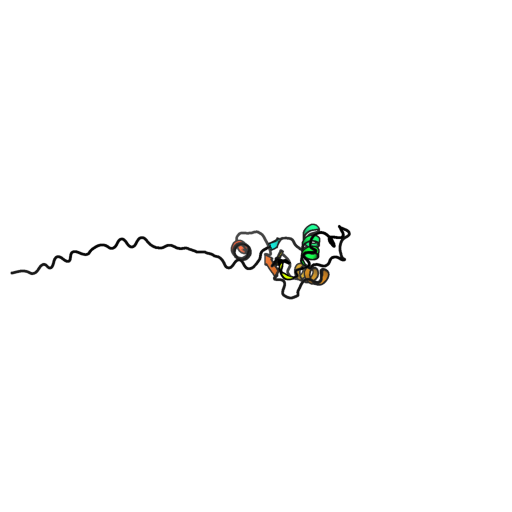4 77 ALA A C 1
ATOM 631 O O . ALA A 1 77 ? -0.719 -1.325 1.109 1.00 95.94 77 ALA A O 1
ATOM 632 N N . VAL A 1 78 ? 1.478 -1.732 1.309 1.00 96.75 78 VAL A N 1
ATOM 633 C CA . VAL A 1 78 ? 1.877 -0.949 0.128 1.00 96.75 78 VAL A CA 1
ATOM 634 C C . VAL A 1 78 ? 2.547 -1.830 -0.913 1.00 96.75 78 VAL A C 1
ATOM 636 O O . VAL A 1 78 ? 3.262 -2.770 -0.574 1.00 96.75 78 VAL A O 1
ATOM 639 N N . ALA A 1 79 ? 2.354 -1.498 -2.186 1.00 96.75 79 ALA A N 1
ATOM 640 C CA . ALA A 1 79 ? 2.941 -2.228 -3.297 1.00 96.75 79 ALA A CA 1
ATOM 641 C C . ALA A 1 79 ? 3.547 -1.296 -4.355 1.00 96.75 79 ALA A C 1
ATOM 643 O O . ALA A 1 79 ? 3.044 -0.197 -4.625 1.00 96.75 79 ALA A O 1
ATOM 644 N N . GLY A 1 80 ? 4.645 -1.732 -4.973 1.00 95.31 80 GLY A N 1
ATOM 645 C CA . GLY A 1 80 ? 5.257 -1.019 -6.090 1.00 95.31 80 GLY A CA 1
ATOM 646 C C . GLY A 1 80 ? 6.632 -1.544 -6.489 1.00 95.31 80 GLY A C 1
ATOM 647 O O . GLY A 1 80 ? 7.096 -2.576 -6.024 1.00 95.31 80 GLY A O 1
ATOM 648 N N . ARG A 1 81 ? 7.313 -0.794 -7.358 1.00 94.75 81 ARG A N 1
ATOM 649 C CA . ARG A 1 81 ? 8.532 -1.261 -8.044 1.00 94.75 81 ARG A CA 1
ATOM 650 C C . ARG A 1 81 ? 9.825 -1.109 -7.245 1.00 94.75 81 ARG A C 1
ATOM 652 O O . ARG A 1 81 ? 10.817 -1.758 -7.543 1.00 94.75 81 ARG A O 1
ATOM 659 N N . SER A 1 82 ? 9.850 -0.210 -6.262 1.00 96.25 82 SER A N 1
ATOM 660 C CA . SER A 1 82 ? 11.079 0.192 -5.569 1.00 96.25 82 SER A CA 1
ATOM 661 C C . SER A 1 82 ? 10.905 0.108 -4.060 1.00 96.25 82 SER A C 1
ATOM 663 O O . SER A 1 82 ? 10.226 0.943 -3.459 1.00 96.25 82 SER A O 1
ATOM 665 N N . LYS A 1 83 ? 11.567 -0.881 -3.447 1.00 96.00 83 LYS A N 1
ATOM 666 C CA . LYS A 1 83 ? 11.563 -1.088 -1.992 1.00 96.00 83 LYS A CA 1
ATOM 667 C C . LYS A 1 83 ? 12.036 0.152 -1.238 1.00 96.00 83 LYS A C 1
ATOM 669 O O . LYS A 1 83 ? 11.375 0.572 -0.300 1.00 96.00 83 LYS A O 1
ATOM 674 N N . SER A 1 84 ? 13.132 0.769 -1.684 1.00 96.62 84 SER A N 1
ATOM 675 C CA . SER A 1 84 ? 13.702 1.955 -1.036 1.00 96.62 84 SER A CA 1
ATOM 676 C C . SER A 1 84 ? 12.713 3.119 -0.999 1.00 96.62 84 SER A C 1
ATOM 678 O O . SER A 1 84 ? 12.473 3.675 0.067 1.00 96.62 84 SER A O 1
ATOM 680 N N . LYS A 1 85 ? 12.057 3.435 -2.126 1.00 96.12 85 LYS A N 1
ATOM 681 C CA . LYS A 1 85 ? 11.047 4.505 -2.180 1.00 96.12 85 LYS A CA 1
ATOM 682 C C . LYS A 1 85 ? 9.830 4.208 -1.298 1.00 96.12 85 LYS A C 1
ATOM 684 O O . LYS A 1 85 ? 9.289 5.132 -0.696 1.00 96.12 85 LYS A O 1
ATOM 689 N N . LEU A 1 86 ? 9.403 2.945 -1.221 1.00 96.56 86 LEU A N 1
ATOM 690 C CA . LEU A 1 86 ? 8.293 2.521 -0.361 1.00 96.56 86 LEU A CA 1
ATOM 691 C C . LEU A 1 86 ? 8.663 2.635 1.123 1.00 96.56 86 LEU A C 1
ATOM 693 O O . LEU A 1 86 ? 7.900 3.210 1.891 1.00 96.56 86 LEU A O 1
ATOM 697 N N . SER A 1 87 ? 9.851 2.175 1.522 1.00 96.00 87 SER A N 1
ATOM 698 C CA . SER A 1 87 ? 10.335 2.315 2.898 1.00 96.00 87 SER A CA 1
ATOM 699 C C . SER A 1 87 ? 10.474 3.783 3.306 1.00 96.00 87 SER A C 1
ATOM 701 O O . SER A 1 87 ? 9.959 4.169 4.351 1.00 96.00 87 SER A O 1
ATOM 703 N N . SER A 1 88 ? 11.074 4.627 2.457 1.00 95.00 88 SER A N 1
ATOM 704 C CA . SER A 1 88 ? 11.167 6.071 2.714 1.00 95.00 88 SER A CA 1
ATOM 705 C C . SER A 1 88 ? 9.792 6.727 2.852 1.00 95.00 88 SER A C 1
ATOM 707 O O . SER A 1 88 ? 9.612 7.593 3.705 1.00 95.00 88 SER A O 1
ATOM 709 N N . LEU A 1 89 ? 8.809 6.308 2.048 1.00 93.94 89 LEU A N 1
ATOM 710 C CA . LEU A 1 89 ? 7.436 6.788 2.167 1.00 93.94 89 LEU A CA 1
ATOM 711 C C . LEU A 1 89 ? 6.823 6.414 3.518 1.00 93.94 89 LEU A C 1
ATOM 713 O O . LEU A 1 89 ? 6.304 7.298 4.194 1.00 93.94 89 LEU A O 1
ATOM 717 N N . LEU A 1 90 ? 6.886 5.141 3.912 1.00 93.38 90 LEU A N 1
ATOM 718 C CA . LEU A 1 90 ? 6.307 4.667 5.171 1.00 93.38 90 LEU A CA 1
ATOM 719 C C . LEU A 1 90 ? 6.901 5.410 6.373 1.00 93.38 90 LEU A C 1
ATOM 721 O O . LEU A 1 90 ? 6.151 5.886 7.223 1.00 93.38 90 LEU A O 1
ATOM 725 N N . SER A 1 91 ? 8.222 5.615 6.387 1.00 92.56 91 SER A N 1
ATOM 726 C CA . SER A 1 91 ? 8.881 6.458 7.391 1.00 92.56 91 SER A CA 1
ATOM 727 C C . SER A 1 91 ? 8.393 7.907 7.338 1.00 92.56 91 SER A C 1
ATOM 729 O O . SER A 1 91 ? 8.118 8.498 8.378 1.00 92.56 91 SER A O 1
ATOM 731 N N . SER A 1 92 ? 8.229 8.480 6.140 1.00 89.56 92 SER A N 1
ATOM 732 C CA . SER A 1 92 ? 7.778 9.867 5.983 1.00 89.56 92 SER A CA 1
ATOM 733 C C . SER A 1 92 ? 6.351 10.109 6.463 1.00 89.56 92 SER A C 1
ATOM 735 O O . SER A 1 92 ? 6.044 11.239 6.817 1.00 89.56 92 SER A O 1
ATOM 737 N N . VAL A 1 93 ? 5.483 9.092 6.485 1.00 87.00 93 VAL A N 1
ATOM 738 C CA . VAL A 1 93 ? 4.088 9.199 6.957 1.00 87.00 93 VAL A CA 1
ATOM 739 C C . VAL A 1 93 ? 3.888 8.616 8.356 1.00 87.00 93 VAL A C 1
ATOM 741 O O . VAL A 1 93 ? 2.751 8.478 8.795 1.00 87.00 93 VAL A O 1
ATOM 744 N N . SER A 1 94 ? 4.978 8.272 9.052 1.00 88.75 94 SER A N 1
ATOM 745 C CA . SER A 1 94 ? 4.936 7.644 10.379 1.00 88.75 94 SER A CA 1
ATOM 746 C C . SER A 1 94 ? 4.092 6.360 10.408 1.00 88.75 94 SER A C 1
ATOM 748 O O . SER A 1 94 ? 3.451 6.053 11.414 1.00 88.75 94 SER A O 1
ATOM 750 N N . ALA A 1 95 ? 4.070 5.611 9.299 1.00 87.94 95 ALA A N 1
ATOM 751 C CA . ALA A 1 95 ? 3.379 4.329 9.238 1.00 87.94 95 ALA A CA 1
ATOM 752 C C . ALA A 1 95 ? 4.029 3.326 10.211 1.00 87.94 95 ALA A C 1
ATOM 754 O O . ALA A 1 95 ? 5.239 3.404 10.455 1.00 87.94 95 ALA A O 1
ATOM 755 N N . PRO A 1 96 ? 3.271 2.343 10.732 1.00 87.62 96 PRO A N 1
ATOM 756 C CA . PRO A 1 96 ? 3.838 1.271 11.542 1.00 87.62 96 PRO A CA 1
ATOM 757 C C . PRO A 1 96 ? 5.004 0.588 10.820 1.00 87.62 96 PRO A C 1
ATOM 759 O O . PRO A 1 96 ? 4.893 0.256 9.639 1.00 87.62 96 PRO A O 1
ATOM 762 N N . SER A 1 97 ? 6.104 0.319 11.524 1.00 85.38 97 SER A N 1
ATOM 763 C CA . SER A 1 97 ? 7.259 -0.399 10.957 1.00 85.38 97 SER A CA 1
ATOM 764 C C . SER A 1 97 ? 6.915 -1.820 10.499 1.00 85.38 97 SER A C 1
ATOM 766 O O . SER A 1 97 ? 7.610 -2.380 9.656 1.00 85.38 97 SER A O 1
ATOM 768 N N . SER A 1 98 ? 5.820 -2.383 11.014 1.00 88.50 98 SER A N 1
ATOM 769 C CA . SER A 1 98 ? 5.250 -3.665 10.601 1.00 88.50 98 SER A CA 1
ATOM 770 C C . SER A 1 98 ? 4.415 -3.600 9.315 1.00 88.50 98 SER A C 1
ATOM 772 O O . SER A 1 98 ? 3.905 -4.636 8.898 1.00 88.50 98 SER A O 1
ATOM 774 N N . THR A 1 99 ? 4.251 -2.426 8.686 1.00 92.00 99 THR A N 1
ATOM 775 C CA . THR A 1 99 ? 3.458 -2.276 7.453 1.00 92.00 99 THR A CA 1
ATOM 776 C C . THR A 1 99 ? 4.103 -3.069 6.310 1.00 92.00 99 THR A C 1
ATOM 778 O O . THR A 1 99 ? 5.234 -2.757 5.922 1.00 92.00 99 THR A O 1
ATOM 781 N N . PRO A 1 100 ? 3.417 -4.073 5.736 1.00 95.81 100 PRO A N 1
ATOM 782 C CA . PRO A 1 100 ? 4.014 -4.919 4.708 1.00 95.81 100 PRO A CA 1
ATOM 783 C C . PRO A 1 100 ? 4.266 -4.171 3.395 1.00 95.81 100 PRO A C 1
ATOM 785 O O . PRO A 1 100 ? 3.511 -3.276 3.003 1.00 95.81 100 PRO A O 1
ATOM 788 N N . ILE A 1 101 ? 5.340 -4.563 2.704 1.00 96.75 101 ILE A N 1
ATOM 789 C CA . ILE A 1 101 ? 5.759 -3.999 1.418 1.00 96.75 101 ILE A CA 1
ATOM 790 C C . ILE A 1 101 ? 5.816 -5.120 0.379 1.00 96.75 101 ILE A C 1
ATOM 792 O O . ILE A 1 101 ? 6.619 -6.042 0.510 1.00 96.75 101 ILE A O 1
ATOM 796 N N . PHE A 1 102 ? 5.035 -4.987 -0.690 1.00 96.25 102 PHE A N 1
ATOM 797 C CA . PHE A 1 102 ? 5.082 -5.861 -1.859 1.00 96.25 102 PHE A CA 1
ATOM 798 C C . PHE A 1 102 ? 5.906 -5.206 -2.968 1.00 96.25 102 PHE A C 1
ATOM 800 O O . PHE A 1 102 ? 5.553 -4.146 -3.491 1.00 96.25 102 PHE A O 1
ATOM 807 N N . VAL A 1 103 ? 7.035 -5.823 -3.318 1.00 96.31 103 VAL A N 1
ATOM 808 C CA . VAL A 1 103 ? 7.919 -5.316 -4.373 1.00 96.31 103 VAL A CA 1
ATOM 809 C C . VAL A 1 103 ? 7.671 -6.104 -5.644 1.00 96.31 103 VAL A C 1
ATOM 811 O O . VAL A 1 103 ? 7.970 -7.291 -5.702 1.00 96.31 103 VAL A O 1
ATOM 814 N N . ILE A 1 104 ? 7.141 -5.429 -6.656 1.00 95.69 104 ILE A N 1
ATOM 815 C CA . ILE A 1 104 ? 6.853 -6.008 -7.967 1.00 95.69 104 ILE A CA 1
ATOM 816 C C . ILE A 1 104 ? 7.525 -5.095 -9.004 1.00 95.69 104 ILE A C 1
ATOM 818 O O . ILE A 1 104 ? 7.017 -3.998 -9.261 1.00 95.69 104 ILE A O 1
ATOM 822 N N . PRO A 1 105 ? 8.716 -5.472 -9.516 1.00 92.31 105 PRO A N 1
ATOM 823 C CA . PRO A 1 105 ? 9.564 -4.614 -10.352 1.00 92.31 105 PRO A CA 1
ATOM 824 C C . PRO A 1 105 ? 8.897 -4.125 -11.643 1.00 92.31 105 PRO A C 1
ATOM 826 O O . PRO A 1 105 ? 9.074 -2.966 -12.033 1.00 92.31 105 PRO A O 1
ATOM 829 N N . SER A 1 106 ? 8.104 -4.986 -12.275 1.00 93.06 106 SER A N 1
ATOM 830 C CA . SER A 1 106 ? 7.409 -4.732 -13.537 1.00 93.06 106 SER A CA 1
ATOM 831 C C . SER A 1 106 ? 6.108 -5.532 -13.615 1.00 93.06 106 SER A C 1
ATOM 833 O O . SER A 1 106 ? 5.883 -6.464 -12.845 1.00 93.06 106 SER A O 1
ATOM 835 N N . ILE A 1 107 ? 5.222 -5.109 -14.519 1.00 89.19 107 ILE A N 1
ATOM 836 C CA . ILE A 1 107 ? 3.973 -5.807 -14.830 1.00 89.19 107 ILE A CA 1
ATOM 837 C C . ILE A 1 107 ? 4.231 -6.591 -16.116 1.00 89.19 107 ILE A C 1
ATOM 839 O O . ILE A 1 107 ? 4.062 -6.065 -17.213 1.00 89.19 107 ILE A O 1
ATOM 843 N N . ASP A 1 108 ? 4.728 -7.809 -15.959 1.00 91.50 108 ASP A N 1
ATOM 844 C CA . ASP A 1 108 ? 5.033 -8.750 -17.034 1.0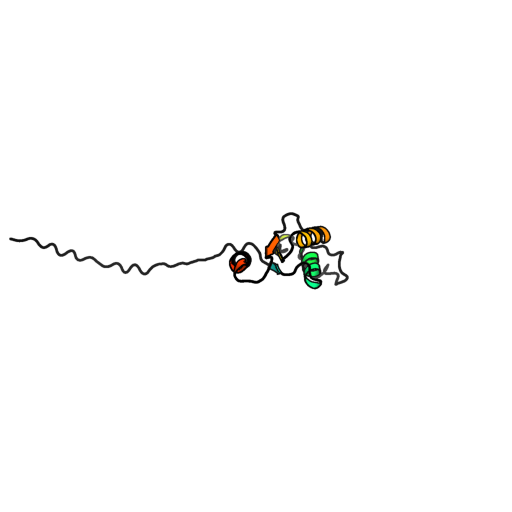0 91.50 108 ASP A CA 1
ATOM 845 C C . ASP A 1 108 ? 4.741 -10.184 -16.567 1.00 91.50 108 ASP A C 1
ATOM 847 O O . ASP A 1 108 ? 4.474 -10.432 -15.385 1.00 91.50 108 ASP A O 1
ATOM 851 N N . ASP A 1 109 ? 4.797 -11.136 -17.498 1.00 92.12 109 ASP A N 1
ATOM 852 C CA . ASP A 1 109 ? 4.513 -12.543 -17.208 1.00 92.12 109 ASP A CA 1
ATOM 853 C C . ASP A 1 109 ? 5.503 -13.151 -16.205 1.00 92.12 109 ASP A C 1
ATOM 855 O O . ASP A 1 109 ? 5.132 -14.029 -15.425 1.00 92.12 109 ASP A O 1
ATOM 859 N N . ALA A 1 110 ? 6.742 -12.650 -16.164 1.00 93.19 110 ALA A N 1
ATOM 860 C CA . ALA A 1 110 ? 7.752 -13.111 -15.216 1.00 93.19 110 ALA A CA 1
ATOM 861 C C . ALA A 1 110 ? 7.381 -12.756 -13.766 1.00 93.19 110 ALA A C 1
ATOM 863 O O . ALA A 1 110 ? 7.654 -13.527 -12.846 1.00 93.19 110 ALA A O 1
ATOM 864 N N . ASN A 1 111 ? 6.720 -11.615 -13.556 1.00 93.06 111 ASN A N 1
ATOM 865 C CA . ASN A 1 111 ? 6.279 -11.149 -12.242 1.00 93.06 111 ASN A CA 1
ATOM 866 C C . ASN A 1 111 ? 4.825 -11.512 -11.914 1.00 93.06 111 ASN A C 1
ATOM 868 O O . ASN A 1 111 ? 4.370 -11.243 -10.798 1.00 93.06 111 ASN A O 1
ATOM 872 N N . LYS A 1 112 ? 4.095 -12.154 -12.834 1.00 93.19 112 LYS A N 1
ATOM 873 C CA . LYS A 1 112 ? 2.711 -12.592 -12.616 1.00 93.19 112 LYS A CA 1
ATOM 874 C C . LYS A 1 112 ? 2.513 -13.383 -11.310 1.00 93.19 112 LYS A C 1
ATOM 876 O O . LYS A 1 112 ? 1.563 -13.063 -10.599 1.00 93.19 112 LYS A O 1
ATOM 881 N N . PRO A 1 113 ? 3.402 -14.313 -10.902 1.00 94.12 113 PRO A N 1
ATOM 882 C CA . PRO A 1 113 ? 3.248 -15.019 -9.626 1.00 94.12 113 PRO A CA 1
ATOM 883 C C . PRO A 1 113 ? 3.272 -14.097 -8.398 1.00 94.12 113 PRO A C 1
ATOM 885 O O . PRO A 1 113 ? 2.576 -14.358 -7.421 1.00 94.12 113 PRO A O 1
ATOM 888 N N . LEU A 1 114 ? 4.042 -13.002 -8.439 1.00 93.56 114 LEU A N 1
ATOM 889 C CA . LEU A 1 114 ? 4.098 -12.020 -7.348 1.00 93.56 114 LEU A CA 1
ATOM 890 C C . LEU A 1 114 ? 2.810 -11.196 -7.269 1.00 93.56 114 LEU A C 1
ATOM 892 O O . LEU A 1 114 ? 2.345 -10.860 -6.180 1.00 93.56 114 LEU A O 1
ATOM 896 N N . ILE A 1 115 ? 2.236 -10.868 -8.428 1.00 93.19 115 ILE A N 1
ATOM 897 C CA . ILE A 1 115 ? 0.950 -10.176 -8.519 1.00 93.19 115 ILE A CA 1
ATOM 898 C C . ILE A 1 115 ? -0.161 -11.097 -8.009 1.00 93.19 115 ILE A C 1
ATOM 900 O O . ILE A 1 115 ? -0.973 -10.666 -7.195 1.00 93.19 115 ILE A O 1
ATOM 904 N N . ASP A 1 116 ? -0.162 -12.363 -8.429 1.00 93.00 116 ASP A N 1
ATOM 905 C CA . ASP A 1 116 ? -1.136 -13.364 -7.989 1.00 93.00 116 ASP A CA 1
ATOM 906 C C . ASP A 1 116 ? -1.051 -13.588 -6.462 1.00 93.00 116 ASP A C 1
ATOM 908 O O . ASP A 1 116 ? -2.083 -13.596 -5.789 1.00 93.00 116 ASP A O 1
ATOM 912 N N . ASP A 1 117 ? 0.159 -13.678 -5.888 1.00 92.44 117 ASP A N 1
ATOM 913 C CA . ASP A 1 117 ? 0.369 -13.745 -4.431 1.00 92.44 117 ASP A CA 1
ATOM 914 C C . ASP A 1 117 ? -0.195 -12.505 -3.719 1.00 92.44 117 ASP A C 1
ATOM 916 O O . ASP A 1 117 ? -0.968 -12.635 -2.767 1.00 92.44 117 ASP A O 1
ATOM 920 N N . MET A 1 118 ? 0.122 -11.303 -4.206 1.00 93.44 118 MET A N 1
ATOM 921 C CA . MET A 1 118 ? -0.392 -10.048 -3.649 1.00 93.44 118 MET A CA 1
ATOM 922 C C . MET A 1 118 ? -1.928 -9.999 -3.675 1.00 93.44 118 MET A C 1
ATOM 924 O O . MET A 1 118 ? -2.544 -9.650 -2.669 1.00 93.44 118 MET A O 1
ATOM 928 N N . VAL A 1 119 ? -2.547 -10.372 -4.799 1.00 92.69 119 VAL A N 1
ATOM 929 C CA . VAL A 1 119 ? -4.009 -10.382 -4.971 1.00 92.69 119 VAL A CA 1
ATOM 930 C C . VAL A 1 119 ? -4.667 -11.432 -4.074 1.00 92.69 119 VAL A C 1
ATOM 932 O O . VAL A 1 119 ? -5.725 -11.176 -3.498 1.00 92.69 119 VAL A O 1
ATOM 935 N N . SER A 1 120 ? -4.035 -12.593 -3.883 1.00 92.44 120 SER A N 1
ATOM 936 C CA . SER A 1 120 ? -4.562 -13.651 -3.008 1.00 92.44 120 SER A CA 1
ATOM 937 C C . SER A 1 120 ? -4.666 -13.228 -1.534 1.00 92.44 120 SER A C 1
ATOM 939 O O . SER A 1 120 ? -5.501 -13.754 -0.794 1.00 92.44 120 SER A O 1
ATOM 941 N N . LYS A 1 121 ? -3.859 -12.243 -1.113 1.00 90.62 121 LYS A N 1
ATOM 942 C CA . LYS A 1 121 ? -3.800 -11.724 0.263 1.00 90.62 121 LYS A CA 1
ATOM 943 C C . LYS A 1 121 ? -4.824 -10.624 0.559 1.00 90.62 121 LYS A C 1
ATOM 945 O O . LYS A 1 121 ? -4.952 -10.227 1.718 1.00 90.62 121 LYS A O 1
ATOM 950 N N . THR A 1 122 ? -5.560 -10.138 -0.440 1.00 88.69 122 THR A N 1
ATOM 951 C CA . THR A 1 122 ? -6.587 -9.087 -0.286 1.00 88.69 122 THR A CA 1
ATOM 952 C C . THR A 1 122 ? -8.002 -9.634 -0.315 1.00 88.69 122 THR A C 1
ATOM 954 O O . THR A 1 122 ? -8.272 -10.509 -1.134 1.00 88.69 122 THR A O 1
ATOM 957 N N . LYS A 1 123 ? -8.875 -9.112 0.570 1.00 75.19 123 LYS A N 1
ATOM 958 C CA . LYS A 1 123 ? -10.295 -9.500 0.740 1.00 75.19 123 LYS A CA 1
ATOM 959 C C . LYS A 1 123 ? -11.134 -9.407 -0.526 1.00 75.19 123 LYS A C 1
ATOM 961 O O . LYS A 1 123 ? -11.023 -8.396 -1.243 1.00 75.19 123 LYS A O 1
#

Radius of gyration: 25.51 Å; chains: 1; bounding box: 38×98×39 Å